Protein AF-A0A2H0L5R0-F1 (afdb_monomer)

Foldseek 3Di:
DDDDDDDPDDPDDDDPDDDDDDDDDDPVVVVVLVVQQVVVCVVVVHRDDPVVSVVVVVVVPDPPPPPPPPDDDPDQLDPDDDPVLVVVQCVVVVQFALAPPGRHGFDDKDDLPDCVPPVDSPPIHTHHPVVNVQSLCQQWPPSVDHNNPIDGHPDHDPVDPSPVVSVVVVVD

Solvent-accessible surface area (backbone atoms only — not comparable to full-atom values): 10840 Å² total; per-residue (Å²): 134,88,79,84,79,83,79,75,80,75,77,81,72,76,80,79,84,80,84,87,85,85,81,91,70,57,72,67,59,51,50,54,52,51,53,50,49,54,50,51,26,65,76,67,75,42,91,75,58,69,71,62,53,51,52,58,53,49,70,70,53,68,74,80,68,76,69,76,68,81,76,66,73,86,69,80,70,61,94,72,76,52,68,66,62,51,52,53,42,32,57,78,41,75,54,22,20,49,52,63,97,43,84,50,56,43,75,44,79,40,52,55,61,50,47,95,75,70,56,55,80,74,80,43,43,30,20,24,66,67,59,46,50,40,46,66,56,38,22,46,38,55,50,81,52,62,46,84,66,40,45,81,45,95,62,64,55,77,85,40,69,62,40,51,50,45,56,57,61,73,75,111

Radius of gyration: 28.56 Å; Cα contacts (8 Å, |Δi|>4): 147; chains: 1; bounding box: 57×76×64 Å

Sequence (172 aa):
MEQAYEFDGFPIMGCWEFETITFKVDQKTALEFRKFQQKLEKETKAKMPFGKVLQKLLEGVKPETIKPRKTKAPQKVTRYIPAETKRETVARHNGKCAFPNCNKPYQEIHHPHRFAIKKSHENIVPLCKNHHHIAHAGLVKNEEQVPALWSVKTERDWNDYKSRVDVMVKRY

pLDDT: mean 80.35, std 18.23, range [36.25, 98.12]

Structure (mmCIF, N/CA/C/O backbone):
data_AF-A0A2H0L5R0-F1
#
_entry.id   AF-A0A2H0L5R0-F1
#
loop_
_atom_site.group_PDB
_atom_site.id
_atom_site.type_symbol
_atom_site.label_atom_id
_atom_site.label_alt_id
_atom_site.label_comp_id
_atom_site.label_asym_id
_atom_site.label_entity_id
_atom_site.label_seq_id
_atom_site.pdbx_PDB_ins_code
_atom_site.Cartn_x
_atom_site.Cartn_y
_atom_site.Cartn_z
_atom_site.occupancy
_atom_site.B_iso_or_equiv
_atom_site.auth_seq_id
_atom_site.auth_comp_id
_atom_site.auth_asym_id
_atom_site.auth_atom_id
_atom_site.pdbx_PDB_model_num
ATOM 1 N N . MET A 1 1 ? 31.623 60.942 44.384 1.00 39.53 1 MET A N 1
ATOM 2 C CA . MET A 1 1 ? 31.619 59.487 44.628 1.00 39.53 1 MET A CA 1
ATOM 3 C C . MET A 1 1 ? 30.340 58.944 44.031 1.00 39.53 1 MET A C 1
ATOM 5 O O . MET A 1 1 ? 29.311 58.932 44.691 1.00 39.53 1 MET A O 1
ATOM 9 N N . GLU A 1 2 ? 30.398 58.618 42.744 1.00 39.19 2 GLU A N 1
ATOM 10 C CA . GLU A 1 2 ? 29.370 57.844 42.056 1.00 39.19 2 GLU A CA 1
ATOM 11 C C . GLU A 1 2 ? 29.484 56.400 42.545 1.00 39.19 2 GLU A C 1
ATOM 13 O O . GLU A 1 2 ? 30.556 55.803 42.460 1.00 39.19 2 GLU A O 1
ATOM 18 N N . GLN A 1 3 ? 28.410 55.854 43.108 1.00 39.28 3 GLN A N 1
ATOM 19 C CA . GLN A 1 3 ? 28.281 54.414 43.296 1.00 39.28 3 GLN A CA 1
ATOM 20 C C . GLN A 1 3 ? 27.314 53.912 42.233 1.00 39.28 3 GLN A C 1
ATOM 22 O O . GLN A 1 3 ? 26.113 54.175 42.282 1.00 39.28 3 GLN A O 1
ATOM 27 N N . ALA A 1 4 ? 27.890 53.239 41.240 1.00 36.25 4 ALA A N 1
ATOM 28 C CA . ALA A 1 4 ? 27.175 52.410 40.292 1.00 36.25 4 ALA A CA 1
ATOM 29 C C . ALA A 1 4 ? 26.512 51.258 41.057 1.00 36.25 4 ALA A C 1
ATOM 31 O O . ALA A 1 4 ? 27.188 50.544 41.798 1.00 36.25 4 ALA A O 1
ATOM 32 N N . TYR A 1 5 ? 25.200 51.091 40.892 1.00 37.78 5 TYR A N 1
ATOM 33 C CA . TYR A 1 5 ? 24.540 49.836 41.223 1.00 37.78 5 TYR A CA 1
ATOM 34 C C . TYR A 1 5 ? 24.381 49.052 39.922 1.00 37.78 5 TYR A C 1
ATOM 36 O O . TYR A 1 5 ? 23.781 49.508 38.948 1.00 37.78 5 TYR A O 1
ATOM 44 N N . GLU A 1 6 ? 25.013 47.892 39.904 1.00 36.47 6 GLU A N 1
ATOM 45 C CA . GLU A 1 6 ? 24.988 46.916 38.831 1.00 36.47 6 GLU A CA 1
ATOM 46 C C . GLU A 1 6 ? 23.674 46.139 38.984 1.00 36.47 6 GLU A C 1
ATOM 48 O O . GLU A 1 6 ? 23.460 45.444 39.976 1.00 36.47 6 GLU A O 1
ATOM 53 N N . PHE A 1 7 ? 22.716 46.365 38.079 1.00 38.69 7 PHE A N 1
ATOM 54 C CA . PHE A 1 7 ? 21.449 45.636 38.087 1.00 38.69 7 PHE A CA 1
ATOM 55 C C . PHE A 1 7 ? 21.642 44.346 37.296 1.00 38.69 7 PHE A C 1
ATOM 57 O O . PHE A 1 7 ? 21.553 44.329 36.066 1.00 38.69 7 PHE A O 1
ATOM 64 N N . ASP A 1 8 ? 21.963 43.285 38.030 1.00 40.44 8 ASP A N 1
ATOM 65 C CA . ASP A 1 8 ? 22.084 41.932 37.510 1.00 40.44 8 ASP A CA 1
ATOM 66 C C . ASP A 1 8 ? 20.829 41.522 36.734 1.00 40.44 8 ASP A C 1
ATOM 68 O O . ASP A 1 8 ? 19.684 41.729 37.151 1.00 40.44 8 ASP A O 1
ATOM 72 N N . GLY A 1 9 ? 21.082 40.950 35.558 1.00 39.59 9 GLY A N 1
ATOM 73 C CA 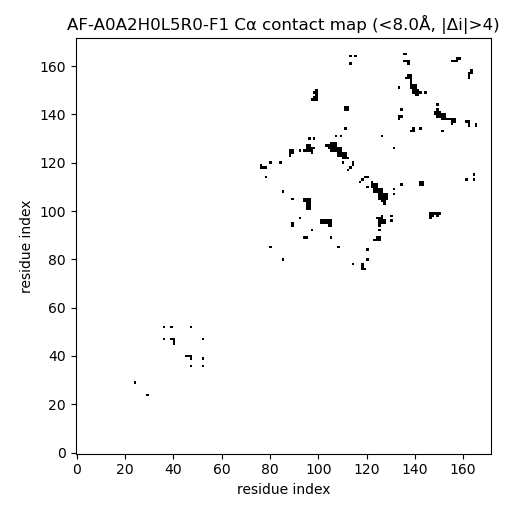. GLY A 1 9 ? 20.091 40.616 34.552 1.00 39.59 9 GLY A CA 1
ATOM 74 C C . GLY A 1 9 ? 18.950 39.760 35.090 1.00 39.59 9 GLY A C 1
ATOM 75 O O . GLY A 1 9 ? 19.118 38.592 35.439 1.00 39.59 9 GLY A O 1
ATOM 76 N N . PHE A 1 10 ? 17.748 40.332 35.054 1.00 37.34 10 PHE A N 1
ATOM 77 C CA . PHE A 1 10 ? 16.515 39.563 35.111 1.00 37.34 10 PHE A CA 1
ATOM 78 C C . PHE A 1 10 ? 16.416 38.673 33.859 1.00 37.34 10 PHE A C 1
ATOM 80 O O . PHE A 1 10 ? 16.556 39.179 32.740 1.00 37.34 10 PHE A O 1
ATOM 87 N N . PRO A 1 11 ? 16.148 37.364 34.004 1.00 37.47 11 PRO A N 1
ATOM 88 C CA . PRO A 1 11 ? 15.950 36.488 32.864 1.00 37.47 11 PRO A CA 1
ATOM 89 C C . PRO A 1 11 ? 14.693 36.940 32.118 1.00 37.47 11 PRO A C 1
ATOM 91 O O . PRO A 1 11 ? 13.609 37.032 32.694 1.00 37.47 11 PRO A O 1
ATOM 94 N N . ILE A 1 12 ? 14.865 37.232 30.830 1.00 45.94 12 ILE A N 1
ATOM 95 C CA . ILE A 1 12 ? 13.809 37.415 29.832 1.00 45.94 12 ILE A CA 1
ATOM 96 C C . ILE A 1 12 ? 12.757 36.315 30.017 1.00 45.94 12 ILE A C 1
ATOM 98 O O . ILE A 1 12 ? 12.962 35.161 29.643 1.00 45.94 12 ILE A O 1
ATOM 102 N N . MET A 1 13 ? 11.645 36.684 30.661 1.00 40.50 13 MET A N 1
ATOM 103 C CA . MET A 1 13 ? 10.467 35.841 30.801 1.00 40.50 13 MET A CA 1
ATOM 104 C C . MET A 1 13 ? 10.045 35.376 29.412 1.00 40.50 13 MET A C 1
ATOM 106 O O . MET A 1 13 ? 9.872 36.198 28.511 1.00 40.50 13 MET A O 1
ATOM 110 N N . GLY A 1 14 ? 9.901 34.057 29.268 1.00 42.25 14 GLY A N 1
ATOM 111 C CA . GLY A 1 14 ? 9.524 33.392 28.030 1.00 42.25 14 GLY A CA 1
ATOM 112 C C . GLY A 1 14 ? 8.394 34.126 27.318 1.00 42.25 14 GLY A C 1
ATOM 113 O O . GLY A 1 14 ? 7.333 34.386 27.889 1.00 42.25 14 GLY A O 1
ATOM 114 N N . CYS A 1 15 ? 8.660 34.479 26.065 1.00 40.34 15 CYS A N 1
ATOM 115 C CA . CYS A 1 15 ? 7.657 34.948 25.132 1.00 40.34 15 CYS A CA 1
ATOM 116 C C . CYS A 1 15 ? 6.591 33.848 25.043 1.00 40.34 15 CYS A C 1
ATOM 118 O O . CYS A 1 15 ? 6.886 32.738 24.604 1.00 40.34 15 CYS A O 1
ATOM 120 N N . TRP A 1 16 ? 5.383 34.108 25.540 1.00 46.12 16 TRP A N 1
ATOM 121 C CA . TRP A 1 16 ? 4.267 33.186 25.359 1.00 46.12 16 TRP A CA 1
ATOM 122 C C . TRP A 1 16 ? 3.939 33.190 23.867 1.00 46.12 16 TRP A C 1
ATOM 124 O O . TRP A 1 16 ? 3.398 34.168 23.354 1.00 46.12 16 TRP A O 1
ATOM 134 N N . GLU A 1 17 ? 4.329 32.135 23.156 1.00 53.81 17 GLU A N 1
ATOM 135 C CA . GLU A 1 17 ? 3.968 31.960 21.753 1.00 53.81 17 GLU A CA 1
ATOM 136 C C . GLU A 1 17 ? 2.454 31.735 21.679 1.00 53.81 17 GLU A C 1
ATOM 138 O O . GLU A 1 17 ? 1.928 30.689 22.061 1.00 53.81 17 GLU A O 1
ATOM 143 N N . PHE A 1 18 ? 1.727 32.765 21.250 1.00 61.34 18 PHE A N 1
ATOM 144 C CA . PHE A 1 18 ? 0.304 32.661 20.968 1.00 61.34 18 PHE A CA 1
ATOM 145 C C . PHE A 1 18 ? 0.120 32.272 19.505 1.00 61.34 18 PHE A C 1
ATOM 147 O O . PHE A 1 18 ? 0.411 33.056 18.603 1.00 61.34 18 PHE A O 1
ATOM 154 N N . GLU A 1 19 ? -0.419 31.082 19.265 1.00 64.56 19 GLU A N 1
ATOM 155 C CA . GLU A 1 19 ? -0.842 30.667 17.932 1.00 64.56 19 GLU A CA 1
ATOM 156 C C . GLU A 1 19 ? -2.304 31.059 17.690 1.00 64.56 19 GLU A C 1
ATOM 158 O O . GLU A 1 19 ? -3.189 30.817 18.516 1.00 64.56 19 GLU A O 1
ATOM 163 N N . THR A 1 20 ? -2.575 31.670 16.534 1.00 72.81 20 THR A N 1
ATOM 164 C CA . THR A 1 20 ? -3.944 31.975 16.105 1.00 72.81 20 THR A CA 1
ATOM 165 C C . THR A 1 20 ? -4.437 30.890 15.158 1.00 72.81 20 THR A C 1
ATOM 167 O O . THR A 1 20 ? -3.925 30.708 14.058 1.00 72.81 20 THR A O 1
ATOM 170 N N . ILE A 1 21 ? -5.466 30.161 15.588 1.00 74.56 21 ILE A N 1
ATOM 171 C CA . ILE A 1 21 ? -6.118 29.130 14.779 1.00 74.56 21 ILE A CA 1
ATOM 172 C C . ILE A 1 21 ? -7.458 29.689 14.304 1.00 74.56 21 ILE A C 1
ATOM 174 O O . ILE A 1 21 ? -8.310 30.057 15.113 1.00 74.56 21 ILE A O 1
ATOM 178 N N . THR A 1 22 ? -7.660 29.739 12.987 1.00 76.69 22 THR A N 1
ATOM 179 C CA . THR A 1 22 ? -8.943 30.120 12.384 1.00 76.69 22 THR A CA 1
ATOM 180 C C . THR A 1 22 ? -9.558 28.912 11.693 1.00 76.69 22 THR A C 1
ATOM 182 O O . THR A 1 22 ? -8.911 28.232 10.902 1.00 76.69 22 THR A O 1
ATOM 185 N N . PHE A 1 23 ? -10.816 28.610 12.003 1.00 81.31 23 PHE A N 1
ATOM 186 C CA . PHE A 1 23 ? -11.545 27.524 11.359 1.00 81.31 23 PHE A CA 1
ATOM 187 C C . PHE A 1 23 ? -13.006 27.911 11.161 1.00 81.31 23 PHE A C 1
ATOM 189 O O . PHE A 1 23 ? -13.601 28.633 11.962 1.00 81.31 23 PHE A O 1
ATOM 196 N N . LYS A 1 24 ? -13.575 27.449 10.047 1.00 84.75 24 LYS A N 1
ATOM 197 C CA . LYS A 1 24 ? -14.991 27.631 9.736 1.00 84.75 24 LYS A CA 1
ATOM 198 C C . LYS A 1 24 ? -15.772 26.497 10.384 1.00 84.75 24 LYS A C 1
ATOM 200 O O . LYS A 1 24 ? -15.360 25.344 10.316 1.00 84.75 24 LYS A O 1
ATOM 205 N N . VAL A 1 25 ? -16.886 26.841 11.016 1.00 84.75 25 VAL A N 1
ATOM 206 C CA . VAL A 1 25 ? -17.740 25.898 11.741 1.00 84.75 25 VAL A CA 1
ATOM 207 C C . VAL A 1 25 ? -19.145 25.986 11.174 1.00 84.75 25 VAL A C 1
ATOM 209 O O . VAL A 1 25 ? -19.650 27.088 10.953 1.00 84.75 25 VAL A O 1
ATOM 212 N N . ASP A 1 26 ? -19.781 24.835 10.969 1.00 86.56 26 ASP A N 1
ATOM 213 C CA . ASP A 1 26 ? -21.175 24.768 10.539 1.00 86.56 26 ASP A CA 1
ATOM 214 C C . ASP A 1 26 ? -22.110 25.439 11.554 1.00 86.56 26 ASP A C 1
ATOM 216 O O . ASP A 1 26 ? -21.885 25.411 12.767 1.00 86.56 26 ASP A O 1
ATOM 220 N N . GLN A 1 27 ? -23.218 26.004 11.070 1.00 85.06 27 GLN A N 1
ATOM 221 C CA . GLN A 1 27 ? -24.161 26.765 11.900 1.00 85.06 27 GLN A CA 1
ATOM 222 C C . GLN A 1 27 ? -24.713 25.950 13.083 1.00 85.06 27 GLN A C 1
ATOM 224 O O . GLN A 1 27 ? -24.894 26.485 14.179 1.00 85.06 27 GLN A O 1
ATOM 229 N N . LYS A 1 28 ? -24.944 24.646 12.880 1.00 88.56 28 LYS A N 1
ATOM 230 C CA . LYS A 1 28 ? -25.417 23.726 13.924 1.00 88.56 28 LYS A CA 1
ATOM 231 C C . LYS A 1 28 ? -24.377 23.556 15.034 1.00 88.56 28 LYS A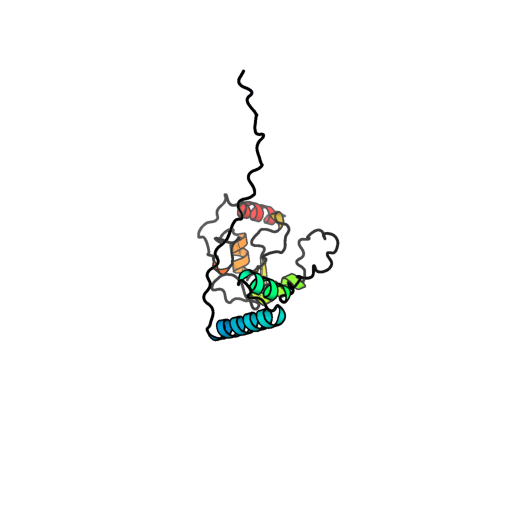 C 1
ATOM 233 O O . LYS A 1 28 ? -24.696 23.739 16.207 1.00 88.56 28 LYS A O 1
ATOM 238 N N . THR A 1 29 ? -23.131 23.293 14.658 1.00 84.44 29 THR A N 1
ATOM 239 C CA . THR A 1 29 ? -22.010 23.113 15.587 1.00 84.44 29 THR A CA 1
ATOM 240 C C . THR A 1 29 ? -21.717 24.403 16.357 1.00 84.44 29 THR A C 1
ATOM 242 O O . THR A 1 29 ? -21.510 24.373 17.569 1.00 84.44 29 THR A O 1
ATOM 245 N N . ALA A 1 30 ? -21.799 25.563 15.696 1.00 85.19 30 ALA A N 1
ATOM 246 C CA . ALA A 1 30 ? -21.659 26.863 16.352 1.00 85.19 30 ALA A CA 1
ATOM 247 C C . ALA A 1 30 ? -22.759 27.108 17.403 1.00 85.19 30 ALA A C 1
ATOM 249 O O . ALA A 1 30 ? -22.492 27.654 18.476 1.00 85.19 30 ALA A O 1
ATOM 250 N N . LEU A 1 31 ? -23.998 26.693 17.119 1.00 86.06 31 LEU A N 1
ATOM 251 C CA . LEU A 1 31 ? -25.114 26.818 18.055 1.00 86.06 31 LEU A CA 1
ATOM 252 C C . LEU A 1 31 ? -24.943 25.904 19.276 1.00 86.06 31 LEU A C 1
ATOM 254 O O . LEU A 1 31 ? -25.169 26.341 20.404 1.00 86.06 31 LEU A O 1
ATOM 258 N N . GLU A 1 32 ? -24.536 24.653 19.066 1.00 86.31 32 GLU A N 1
ATOM 259 C CA . GLU A 1 32 ? -24.257 23.703 20.149 1.00 86.31 32 GLU A CA 1
ATOM 260 C C . GLU A 1 32 ? -23.117 24.196 21.045 1.00 86.31 32 GLU A C 1
ATOM 262 O O . GLU A 1 32 ? -23.248 24.187 22.270 1.00 86.31 32 GLU A O 1
ATOM 267 N N . PHE A 1 33 ? -22.055 24.741 20.450 1.00 85.38 33 PHE A N 1
ATOM 268 C CA . PHE A 1 33 ? -20.938 25.314 21.197 1.00 85.38 33 PHE A CA 1
ATOM 269 C C . PHE A 1 33 ? -21.360 26.522 22.052 1.00 85.38 33 PHE A C 1
ATOM 271 O O . PHE A 1 33 ? -20.970 26.635 23.213 1.00 85.38 33 PHE A O 1
ATOM 278 N N . ARG A 1 34 ? -22.234 27.400 21.535 1.00 85.12 34 ARG A N 1
ATOM 279 C CA . ARG A 1 34 ? -22.799 28.518 22.318 1.00 85.12 34 ARG A CA 1
ATOM 280 C C . ARG A 1 34 ? -23.642 28.034 23.496 1.00 85.12 34 ARG A C 1
ATOM 282 O O . ARG A 1 34 ? -23.537 28.589 24.587 1.00 85.12 34 ARG A O 1
ATOM 289 N N . LYS A 1 35 ? -24.460 26.994 23.299 1.00 88.31 35 LYS A N 1
ATOM 290 C CA . LYS A 1 35 ? -25.237 26.375 24.388 1.00 88.31 35 LYS A CA 1
ATOM 291 C C . LYS A 1 35 ? -24.316 25.779 25.453 1.00 88.31 35 LYS A C 1
ATOM 293 O O . LYS A 1 35 ? -24.592 25.923 26.642 1.00 88.31 35 LYS A O 1
ATOM 298 N N . PHE A 1 36 ? -23.216 25.155 25.035 1.00 86.56 36 PHE A N 1
ATOM 299 C CA . PHE A 1 36 ? -22.200 24.619 25.937 1.00 86.56 36 PHE A CA 1
ATOM 300 C C . PHE A 1 36 ? -21.526 25.722 26.765 1.00 86.56 36 PHE A C 1
ATOM 302 O O . PHE A 1 36 ? -21.472 25.610 27.988 1.00 86.56 36 PHE A O 1
ATOM 309 N N . GLN A 1 37 ? -21.119 26.829 26.136 1.00 85.06 37 GLN A N 1
ATOM 310 C CA . GLN A 1 37 ? -20.574 27.990 26.847 1.00 85.06 37 GLN A CA 1
ATOM 311 C C . GLN A 1 37 ? -21.567 28.537 27.885 1.00 85.06 37 GLN A C 1
ATOM 313 O O . GLN A 1 37 ? -21.205 28.699 29.047 1.00 85.06 37 GLN A O 1
ATOM 318 N N . GLN A 1 38 ? -22.830 28.753 27.503 1.00 85.56 38 GLN A N 1
ATOM 319 C CA . GLN A 1 38 ? -23.860 29.253 28.425 1.00 85.56 38 GLN A CA 1
ATOM 320 C C . GLN A 1 38 ? -24.108 28.307 29.605 1.00 85.56 38 GLN A C 1
ATOM 322 O O . GLN A 1 38 ? -24.417 28.758 30.706 1.00 85.56 38 GLN A O 1
ATOM 327 N N . LYS A 1 39 ? -23.994 26.993 29.390 1.00 86.19 39 LYS A N 1
ATOM 328 C CA . LYS A 1 39 ? -24.105 26.003 30.463 1.00 86.19 39 LYS A CA 1
ATOM 329 C C . LYS A 1 39 ? -22.958 26.154 31.466 1.00 86.19 39 LYS A C 1
ATOM 331 O O . LYS A 1 39 ? -23.223 26.251 32.661 1.00 86.19 39 LYS A O 1
ATOM 336 N N . LEU A 1 40 ? -21.718 26.254 30.984 1.00 84.06 40 LEU A N 1
ATOM 337 C CA . LEU A 1 40 ? -20.549 26.448 31.846 1.00 84.06 40 LEU A CA 1
ATOM 338 C C . LEU A 1 40 ? -20.613 27.772 32.615 1.00 84.06 40 LEU A C 1
ATOM 340 O O . LEU A 1 40 ? -20.314 27.798 33.805 1.00 84.06 40 LEU A O 1
ATOM 344 N N . GLU A 1 41 ? -21.052 28.858 31.974 1.00 84.50 41 GLU A N 1
ATOM 345 C CA . GLU A 1 41 ? -21.203 30.172 32.616 1.00 84.50 41 GLU A CA 1
ATOM 346 C C . GLU A 1 41 ? -22.266 30.158 33.726 1.00 84.50 41 GLU A C 1
ATOM 348 O O . GLU A 1 41 ? -22.088 30.803 34.760 1.00 84.50 41 GLU A O 1
ATOM 353 N N . LYS A 1 42 ? -23.348 29.381 33.563 1.00 83.00 42 LYS A N 1
ATOM 354 C CA . LYS A 1 42 ? -24.356 29.175 34.618 1.00 83.00 42 LYS A CA 1
ATOM 355 C C . LYS A 1 42 ? -23.793 28.400 35.808 1.00 83.00 42 LYS A C 1
ATOM 357 O O . LYS A 1 42 ? -24.093 28.742 36.948 1.00 83.00 42 LYS A O 1
ATOM 362 N N . GLU A 1 43 ? -22.983 27.378 35.547 1.00 78.25 43 GLU A N 1
ATOM 363 C CA . GLU A 1 43 ? -22.357 26.547 36.583 1.00 78.25 43 GLU A CA 1
ATOM 364 C C . GLU A 1 43 ? -21.263 27.307 37.351 1.00 78.25 43 GLU A C 1
ATOM 366 O O . GLU A 1 43 ? -21.178 27.203 38.572 1.00 78.25 43 GLU A O 1
ATOM 371 N N . THR A 1 44 ? -20.461 28.119 36.657 1.00 74.19 44 THR A N 1
ATOM 372 C CA . THR A 1 44 ? -19.352 28.888 37.257 1.00 74.19 44 THR A CA 1
ATOM 373 C C . THR A 1 44 ? -19.734 30.301 37.703 1.00 74.19 44 THR A C 1
ATOM 375 O O . THR A 1 44 ? -18.913 30.978 38.317 1.00 74.19 44 THR A O 1
ATOM 378 N N . LYS A 1 45 ? -20.968 30.755 37.424 1.00 74.25 45 LYS A N 1
ATOM 379 C CA . LYS A 1 45 ? -21.490 32.108 37.721 1.00 74.25 45 LYS A CA 1
ATOM 380 C C . LYS A 1 45 ? -20.566 33.245 37.257 1.00 74.25 45 LYS A C 1
ATOM 382 O O . LYS A 1 45 ? -20.582 34.338 37.820 1.00 74.25 45 LYS A O 1
ATOM 387 N N . ALA A 1 46 ? -19.765 32.995 36.228 1.00 77.56 46 ALA A N 1
ATOM 388 C CA . ALA A 1 46 ? -18.805 33.936 35.675 1.00 77.56 46 ALA A CA 1
ATOM 389 C C . ALA A 1 46 ? -18.728 33.763 34.159 1.00 77.56 46 ALA A C 1
ATOM 391 O O . ALA A 1 46 ? -18.906 32.665 33.631 1.00 77.56 46 ALA A O 1
ATOM 392 N N . LYS A 1 47 ? -18.435 34.858 33.452 1.00 74.56 47 LYS A N 1
ATOM 393 C CA . LYS A 1 47 ? -18.238 34.830 32.002 1.00 74.56 47 LYS A CA 1
ATOM 394 C C . LYS A 1 47 ? -16.934 34.106 31.678 1.00 74.56 47 LYS A C 1
ATOM 396 O O . LYS A 1 47 ? -15.880 34.461 32.209 1.00 74.56 47 LYS A O 1
ATOM 401 N N . MET A 1 48 ? -16.990 33.116 30.792 1.00 73.25 48 MET A N 1
ATOM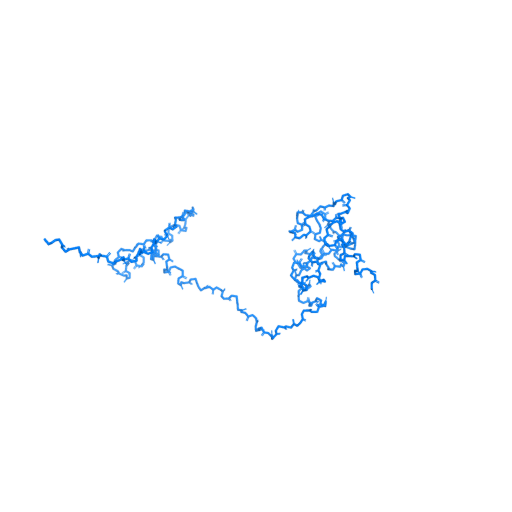 402 C CA . MET A 1 48 ? -15.830 32.287 30.474 1.00 73.25 48 MET A CA 1
ATOM 403 C C . MET A 1 48 ? -15.175 32.695 29.146 1.00 73.25 48 MET A C 1
ATOM 405 O O . MET A 1 48 ? -15.867 32.815 28.135 1.00 73.25 48 MET A O 1
ATOM 409 N N . PRO A 1 49 ? -13.840 32.890 29.101 1.00 80.69 49 PRO A N 1
ATOM 410 C CA . PRO A 1 49 ? -13.131 33.119 27.847 1.00 80.69 49 PRO A CA 1
ATOM 411 C C . PRO A 1 49 ? -13.078 31.832 27.012 1.00 80.69 49 PRO A C 1
ATOM 413 O O . PRO A 1 49 ? -12.957 30.730 27.554 1.00 80.69 49 PRO A O 1
ATOM 416 N N . PHE A 1 50 ? -13.105 31.984 25.685 1.00 77.62 50 PHE A N 1
ATOM 417 C CA . PHE A 1 50 ? -13.170 30.881 24.717 1.00 77.62 50 PHE A CA 1
ATOM 418 C C . PHE A 1 50 ? -12.112 29.790 24.956 1.00 77.62 50 PHE A C 1
ATOM 420 O O . PHE A 1 50 ? -12.435 28.606 24.926 1.00 77.62 50 PHE A O 1
ATOM 427 N N . GLY A 1 51 ? -10.873 30.176 25.285 1.00 78.44 51 GLY A N 1
ATOM 428 C CA . GLY A 1 51 ? -9.789 29.225 25.555 1.00 78.44 51 GLY A CA 1
ATOM 429 C C . GLY A 1 51 ? -10.091 28.257 26.705 1.00 78.44 51 GLY A C 1
ATOM 430 O O . GLY A 1 51 ? -9.818 27.064 26.595 1.00 78.44 51 GLY A O 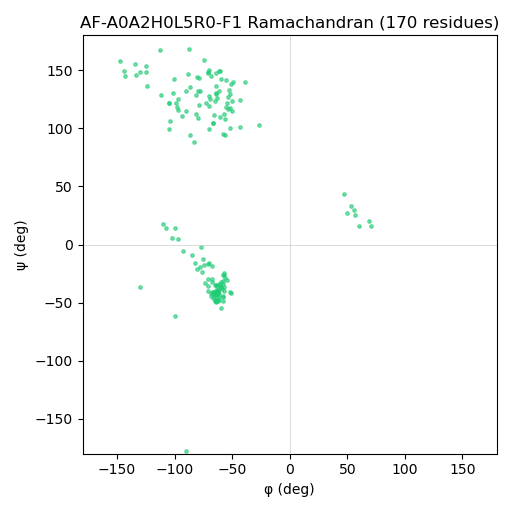1
ATOM 431 N N . LYS A 1 52 ? -10.746 28.727 27.775 1.00 80.94 52 LYS A N 1
ATOM 432 C CA . LYS A 1 52 ? -11.131 27.857 28.899 1.00 80.94 52 LYS A CA 1
ATOM 433 C C . LYS A 1 52 ? -12.306 26.939 28.550 1.00 80.94 52 LYS A C 1
ATOM 435 O O . LYS A 1 52 ? -12.360 25.809 29.025 1.00 80.94 52 LYS A O 1
ATOM 440 N N . VAL A 1 53 ? -13.233 27.408 27.709 1.00 82.94 53 VAL A N 1
ATOM 441 C CA . VAL A 1 53 ? -14.333 26.577 27.187 1.00 82.94 53 VAL A CA 1
ATOM 442 C C . VAL A 1 53 ? -13.769 25.432 26.344 1.00 82.94 53 VAL A C 1
ATOM 444 O O . VAL A 1 53 ? -14.191 24.288 26.500 1.00 82.94 53 VAL A O 1
ATOM 447 N N . LEU A 1 54 ? -12.774 25.723 25.501 1.00 83.06 54 LEU A N 1
ATOM 448 C CA . LEU A 1 54 ? -12.108 24.719 24.677 1.00 83.06 54 LEU A CA 1
ATOM 449 C C . LEU A 1 54 ? -11.337 23.700 25.527 1.00 83.06 54 LEU A C 1
ATOM 451 O O . LEU A 1 54 ? -11.443 22.504 25.279 1.00 83.06 54 LEU A O 1
ATOM 455 N N . GLN A 1 55 ? -10.636 24.146 26.573 1.00 82.38 55 GLN A N 1
ATOM 456 C CA . GLN A 1 55 ? -9.953 23.250 27.510 1.00 82.38 55 GLN A CA 1
ATOM 457 C C . GLN A 1 55 ? -10.929 22.265 28.175 1.00 82.38 55 GLN A C 1
ATOM 459 O O . GLN A 1 55 ? -10.667 21.065 28.208 1.00 82.38 55 GLN A O 1
ATOM 464 N N . LYS A 1 56 ? -12.100 22.746 28.616 1.00 83.31 56 LYS A N 1
ATOM 465 C CA . LYS A 1 56 ? -13.165 21.897 29.179 1.00 83.31 56 LYS A CA 1
ATOM 466 C C . LYS A 1 56 ? -13.755 20.915 28.171 1.00 83.31 56 LYS A C 1
ATOM 468 O O . LYS A 1 56 ? -14.114 19.803 28.546 1.00 83.31 56 LYS A O 1
ATOM 473 N N . LEU A 1 57 ? -13.852 21.307 26.902 1.00 83.56 57 LEU A N 1
ATOM 474 C CA . LEU A 1 57 ? -14.275 20.401 25.836 1.00 83.56 57 LEU A CA 1
ATOM 475 C C . LEU A 1 57 ? -13.240 19.285 25.620 1.00 83.56 57 LEU A C 1
ATOM 477 O O . LEU A 1 57 ? -13.613 18.120 25.504 1.00 83.56 57 LEU A O 1
ATOM 481 N N . LEU A 1 58 ? -11.949 19.633 25.625 1.00 80.38 58 LEU A N 1
ATOM 482 C CA . LEU A 1 58 ? -10.841 18.691 25.457 1.00 80.38 58 LEU A CA 1
ATOM 483 C C . LEU A 1 58 ? -10.698 17.720 26.640 1.00 80.38 58 LEU A C 1
ATOM 485 O O . LEU A 1 58 ? -10.366 16.564 26.413 1.00 80.38 58 LEU A O 1
ATOM 489 N N . GLU A 1 59 ? -11.024 18.126 27.874 1.00 78.19 59 GLU A N 1
ATOM 490 C CA . GLU A 1 59 ? -11.080 17.215 29.037 1.00 78.19 59 GLU A CA 1
ATOM 491 C C . GLU A 1 59 ? -12.072 16.050 28.835 1.00 78.19 59 GLU A C 1
ATOM 493 O O . GLU A 1 59 ? -11.859 14.951 29.350 1.00 78.19 59 GLU A O 1
ATOM 498 N N . GLY A 1 60 ? -13.155 16.271 28.079 1.00 66.88 60 GLY A N 1
ATOM 499 C CA . GLY A 1 60 ? -14.147 15.242 27.747 1.00 66.88 60 GLY A CA 1
ATOM 500 C C . GLY A 1 60 ? -13.726 14.323 26.597 1.00 66.88 60 GLY A C 1
ATOM 501 O O . GLY A 1 60 ? -14.218 13.196 26.488 1.00 66.88 60 GLY A O 1
ATOM 502 N N . VAL A 1 61 ? -12.789 14.773 25.761 1.00 71.81 61 VAL A N 1
ATOM 503 C CA . VAL A 1 61 ? -12.169 13.958 24.719 1.00 71.81 61 VAL A CA 1
ATOM 504 C C . VAL A 1 61 ? -11.057 13.163 25.387 1.00 71.81 61 VAL A C 1
ATOM 506 O O . VAL A 1 61 ? -9.906 13.586 25.443 1.00 71.81 61 VAL A O 1
ATOM 509 N N . LYS A 1 62 ? -11.397 11.982 25.921 1.00 60.06 62 LYS A N 1
ATOM 510 C CA . LYS A 1 62 ? -10.369 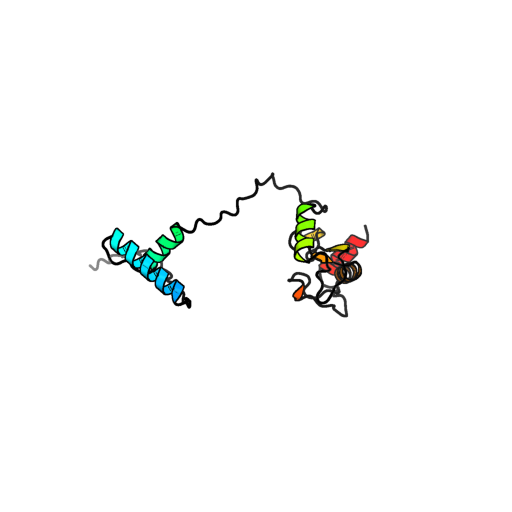10.997 26.271 1.00 60.06 62 LYS A CA 1
ATOM 511 C C . LYS A 1 62 ? -9.476 10.861 25.037 1.00 60.06 62 LYS A C 1
ATOM 513 O O . LYS A 1 62 ? -10.026 10.542 23.979 1.00 60.06 62 LYS A O 1
ATOM 518 N N . PRO A 1 63 ? -8.149 11.072 25.120 1.00 56.47 63 PRO A N 1
ATOM 519 C CA . PRO A 1 63 ? -7.303 10.578 24.057 1.00 56.47 63 PRO A CA 1
ATOM 520 C C . PRO A 1 63 ? -7.641 9.096 23.965 1.00 56.47 63 PRO A C 1
ATOM 522 O O . PRO A 1 63 ? -7.578 8.379 24.974 1.00 56.47 63 PRO A O 1
ATOM 525 N N . GLU A 1 64 ? -8.086 8.641 22.797 1.00 49.34 64 GLU A N 1
ATOM 526 C CA . GLU A 1 64 ? -8.030 7.222 22.511 1.00 49.34 64 GLU A CA 1
ATOM 527 C C . GLU A 1 64 ? -6.557 6.869 22.646 1.00 49.34 64 GLU A C 1
ATOM 529 O O . GLU A 1 64 ? -5.739 7.110 21.762 1.00 49.34 64 GLU A O 1
ATOM 534 N N . THR A 1 65 ? -6.186 6.402 23.836 1.00 50.00 65 THR A N 1
ATOM 535 C CA . THR A 1 65 ? -4.909 5.759 24.041 1.00 50.00 65 THR A CA 1
ATOM 536 C C . THR A 1 65 ? -4.916 4.637 23.025 1.00 50.00 65 THR A C 1
ATOM 538 O O . THR A 1 65 ? -5.677 3.674 23.145 1.00 50.00 65 THR A O 1
ATOM 541 N N . ILE A 1 66 ? -4.108 4.788 21.978 1.00 51.03 66 ILE A N 1
ATOM 542 C CA . ILE A 1 66 ? -3.653 3.656 21.193 1.00 51.03 66 ILE A CA 1
ATOM 543 C C . ILE A 1 66 ? -3.000 2.771 22.244 1.00 51.03 66 ILE A C 1
ATOM 545 O O . ILE A 1 66 ? -1.879 3.041 22.672 1.00 51.03 66 ILE A O 1
ATOM 549 N N . LYS A 1 67 ? -3.752 1.809 22.790 1.00 47.16 67 LYS A N 1
ATOM 550 C CA . LYS A 1 67 ? -3.242 0.928 23.833 1.00 47.16 67 LYS A CA 1
ATOM 551 C C . LYS A 1 67 ? -1.990 0.302 23.231 1.00 47.16 67 LYS A C 1
ATOM 553 O O . LYS A 1 67 ? -2.130 -0.370 22.204 1.00 47.16 67 LYS A O 1
ATOM 558 N N . PRO A 1 68 ? -0.788 0.502 23.798 1.00 45.09 68 PRO A N 1
ATOM 559 C CA . PRO A 1 68 ? 0.365 -0.225 23.316 1.00 45.09 68 PRO A CA 1
ATOM 560 C C . PRO A 1 68 ? 0.035 -1.702 23.521 1.00 45.09 68 PRO A C 1
ATOM 562 O O . PRO A 1 68 ? -0.108 -2.183 24.648 1.00 45.09 68 PRO A O 1
ATOM 565 N N . ARG A 1 69 ? -0.197 -2.413 22.413 1.00 57.28 69 ARG A N 1
ATOM 566 C CA . ARG A 1 69 ? -0.354 -3.866 22.403 1.00 57.28 69 ARG A CA 1
ATOM 567 C C . ARG A 1 69 ? 0.864 -4.397 23.144 1.00 57.28 69 ARG A C 1
ATOM 569 O O . ARG A 1 69 ? 1.964 -4.112 22.683 1.00 57.28 69 ARG A O 1
ATOM 576 N N . LYS A 1 70 ? 0.657 -5.076 24.288 1.00 48.16 70 LYS A N 1
ATOM 577 C CA . LYS A 1 70 ? 1.707 -5.617 25.177 1.00 48.16 70 LYS A CA 1
ATOM 578 C C . LYS A 1 70 ? 2.968 -5.906 24.366 1.00 48.16 70 LYS A C 1
ATOM 580 O O . LYS A 1 70 ? 2.987 -6.877 23.603 1.00 48.16 70 LYS A O 1
ATOM 585 N N . THR A 1 71 ? 3.967 -5.034 24.457 1.00 48.81 71 THR A N 1
ATOM 586 C CA . THR A 1 71 ? 5.193 -5.178 23.685 1.00 48.81 71 THR A CA 1
ATOM 587 C C . THR A 1 71 ? 5.928 -6.366 24.273 1.00 48.81 71 THR A C 1
ATOM 589 O O . THR A 1 71 ? 6.574 -6.287 25.314 1.00 48.81 71 THR A O 1
ATOM 592 N N . LYS A 1 72 ? 5.785 -7.520 23.614 1.00 53.88 72 LYS A N 1
ATOM 593 C CA . LYS A 1 72 ? 6.764 -8.598 23.738 1.00 53.88 72 LYS A CA 1
ATOM 594 C C . LYS A 1 72 ? 8.138 -7.951 23.526 1.00 53.88 72 LYS A C 1
ATOM 596 O O . LYS A 1 72 ? 8.245 -7.071 22.668 1.00 53.88 72 LYS A O 1
ATOM 601 N N . ALA A 1 73 ? 9.147 -8.356 24.306 1.00 58.53 73 ALA A N 1
ATOM 602 C CA . ALA A 1 73 ? 10.539 -7.934 24.114 1.00 58.53 73 ALA A CA 1
ATOM 603 C C . ALA A 1 73 ? 10.864 -7.864 22.611 1.00 58.53 73 ALA A C 1
ATOM 605 O O . ALA A 1 73 ? 10.359 -8.736 21.894 1.00 58.53 73 ALA A O 1
ATOM 606 N N . PRO A 1 74 ? 11.624 -6.855 22.127 1.00 54.31 74 PRO A N 1
ATOM 607 C CA . PRO A 1 74 ? 11.759 -6.560 20.703 1.00 54.31 74 PRO A CA 1
ATOM 608 C C . PRO A 1 74 ? 12.145 -7.831 19.957 1.00 54.31 74 PRO A C 1
ATOM 610 O O . PRO A 1 74 ? 13.284 -8.297 20.011 1.00 54.31 74 PRO A O 1
ATOM 613 N N . GLN A 1 75 ? 11.152 -8.454 19.323 1.00 62.88 75 GLN A N 1
ATOM 614 C CA . GLN A 1 75 ? 11.368 -9.708 18.634 1.00 62.88 75 GLN A CA 1
ATOM 615 C C . GLN A 1 75 ? 12.234 -9.370 17.432 1.00 62.88 75 GLN A C 1
ATOM 617 O O . GLN A 1 75 ? 11.895 -8.475 16.656 1.00 62.88 75 GLN A O 1
ATOM 622 N N . LYS A 1 76 ? 13.373 -10.054 17.300 1.00 74.81 76 LYS A N 1
ATOM 623 C CA . LYS A 1 76 ? 14.261 -9.903 16.148 1.00 74.81 76 LYS A CA 1
ATOM 624 C C . LYS A 1 76 ? 13.417 -10.034 14.881 1.00 74.81 76 LYS A C 1
ATOM 626 O O . LYS A 1 76 ? 12.841 -11.094 14.640 1.00 74.81 76 LYS A O 1
ATOM 631 N N . VAL A 1 77 ? 13.320 -8.959 14.098 1.00 82.62 77 VAL A N 1
ATOM 632 C CA . VAL A 1 77 ? 12.506 -8.963 12.880 1.00 82.62 77 VAL A CA 1
ATOM 633 C C . VAL A 1 77 ? 13.135 -9.952 11.904 1.00 82.62 77 VAL A C 1
ATOM 635 O O . VAL A 1 77 ? 14.261 -9.769 11.435 1.00 82.62 77 VAL A O 1
ATOM 638 N N . THR A 1 78 ? 12.429 -11.052 11.658 1.00 89.50 78 THR A N 1
ATOM 639 C CA . THR A 1 78 ? 12.839 -12.069 10.688 1.00 89.50 78 THR A CA 1
ATOM 640 C C . THR A 1 78 ? 12.318 -11.701 9.302 1.00 89.50 78 THR A C 1
ATOM 642 O O . THR A 1 78 ? 11.492 -10.807 9.159 1.00 89.50 78 THR A O 1
ATOM 645 N N . ARG A 1 79 ? 12.790 -12.389 8.257 1.00 87.44 79 ARG A N 1
ATOM 646 C CA . ARG A 1 79 ? 12.271 -12.191 6.893 1.00 87.44 79 ARG A CA 1
ATOM 647 C C . ARG A 1 79 ? 10.820 -12.677 6.743 1.00 87.44 79 ARG A C 1
ATOM 649 O O . ARG A 1 79 ? 10.147 -12.302 5.785 1.00 87.44 79 ARG A O 1
ATOM 656 N N . TYR A 1 80 ? 10.354 -13.527 7.658 1.00 92.00 80 TYR A N 1
ATOM 657 C CA . TYR A 1 80 ? 9.002 -14.063 7.642 1.00 92.00 80 TYR A CA 1
ATOM 658 C C . TYR A 1 80 ? 7.984 -12.975 7.991 1.00 92.00 80 TYR A C 1
ATOM 660 O O . TYR A 1 80 ? 7.986 -12.447 9.101 1.00 92.00 80 TYR A O 1
ATOM 668 N N . ILE A 1 81 ? 7.078 -12.700 7.051 1.00 92.19 81 ILE A N 1
ATOM 669 C CA . ILE A 1 81 ? 6.002 -11.725 7.231 1.00 92.19 81 ILE A CA 1
ATOM 670 C C . ILE A 1 81 ? 4.885 -12.368 8.065 1.00 92.19 81 ILE A C 1
ATOM 672 O O . ILE A 1 81 ? 4.292 -13.354 7.612 1.00 92.19 81 ILE A O 1
ATOM 676 N N . PRO A 1 82 ? 4.540 -11.814 9.243 1.00 93.69 82 PRO A N 1
ATOM 677 C CA . PRO A 1 82 ? 3.439 -12.317 10.051 1.00 93.69 82 PRO A CA 1
ATOM 678 C C . PRO A 1 82 ? 2.123 -12.370 9.268 1.00 93.69 82 PRO A C 1
ATOM 680 O O . PRO A 1 82 ? 1.799 -11.470 8.488 1.00 93.69 82 PRO A O 1
ATOM 683 N N . ALA A 1 83 ? 1.329 -13.416 9.510 1.00 94.12 83 ALA A N 1
ATOM 684 C CA . ALA A 1 83 ? 0.074 -13.639 8.793 1.00 94.12 83 ALA A CA 1
ATOM 685 C C . ALA A 1 83 ? -0.922 -12.479 8.963 1.00 94.12 83 ALA A C 1
ATOM 687 O O . ALA A 1 83 ? -1.614 -12.129 8.011 1.00 94.12 83 ALA A O 1
ATOM 688 N N . GLU A 1 84 ? -0.963 -11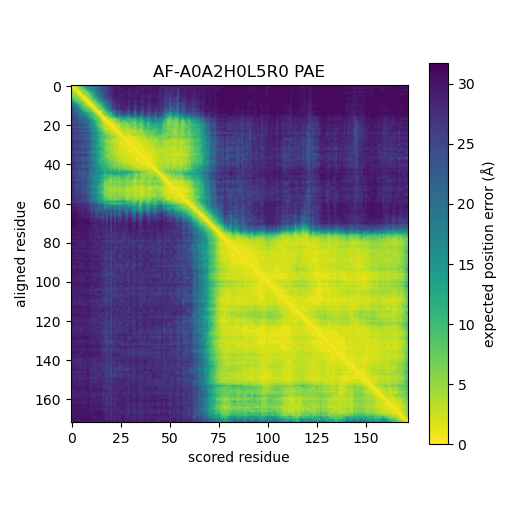.868 10.150 1.00 93.88 84 GLU A N 1
ATOM 689 C CA . GLU A 1 84 ? -1.786 -10.691 10.453 1.00 93.88 84 GLU A CA 1
ATOM 690 C C . GLU A 1 84 ? -1.410 -9.509 9.541 1.00 93.88 84 GLU A C 1
ATOM 692 O O . GLU A 1 84 ? -2.246 -9.039 8.772 1.00 93.88 84 GLU A O 1
ATOM 697 N N . THR A 1 85 ? -0.127 -9.132 9.510 1.00 93.81 85 THR A N 1
ATOM 698 C CA . THR A 1 85 ? 0.402 -8.045 8.665 1.00 93.81 85 THR A CA 1
ATOM 699 C C . THR A 1 85 ? 0.186 -8.310 7.174 1.00 93.81 85 THR A C 1
ATOM 701 O O . THR A 1 85 ? -0.130 -7.394 6.409 1.00 93.81 85 THR A O 1
ATOM 704 N N . LYS A 1 86 ? 0.321 -9.571 6.741 1.00 95.12 86 LYS A N 1
ATOM 705 C CA . LYS A 1 86 ? 0.035 -9.973 5.359 1.00 95.12 86 LYS A CA 1
ATOM 706 C C . LYS A 1 86 ? -1.446 -9.782 5.025 1.00 95.12 86 LYS A C 1
ATOM 708 O O . LYS A 1 86 ? -1.753 -9.186 3.997 1.00 95.12 86 LYS A O 1
ATOM 713 N N . ARG A 1 87 ? -2.358 -10.266 5.877 1.00 95.88 87 ARG A N 1
ATOM 714 C CA . ARG A 1 87 ? -3.813 -10.150 5.668 1.00 95.88 87 ARG A CA 1
ATOM 715 C C . ARG A 1 87 ? -4.260 -8.695 5.625 1.00 95.88 87 ARG A C 1
ATOM 717 O O . ARG A 1 87 ? -4.987 -8.327 4.712 1.00 95.88 87 ARG A O 1
ATOM 724 N N . GLU A 1 88 ? -3.784 -7.873 6.554 1.00 95.44 88 GLU A N 1
ATOM 725 C CA . GLU A 1 88 ? -4.104 -6.444 6.605 1.00 95.44 88 GLU A CA 1
ATOM 726 C C . GLU A 1 88 ? -3.636 -5.716 5.339 1.00 95.44 8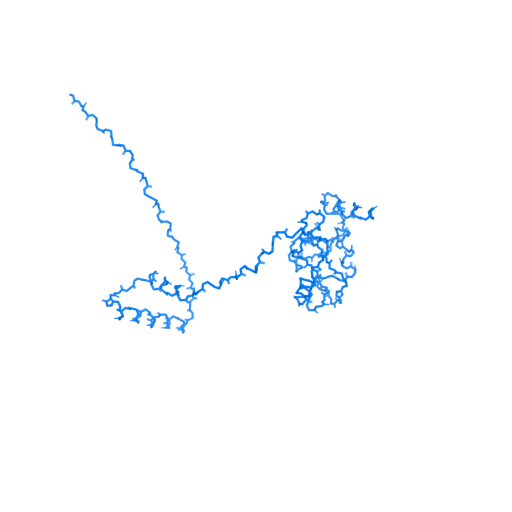8 GLU A C 1
ATOM 728 O O . GLU A 1 88 ? -4.398 -4.997 4.697 1.00 95.44 88 GLU A O 1
ATOM 733 N N . THR A 1 89 ? -2.389 -5.951 4.929 1.00 95.12 89 THR A N 1
ATOM 734 C CA . THR A 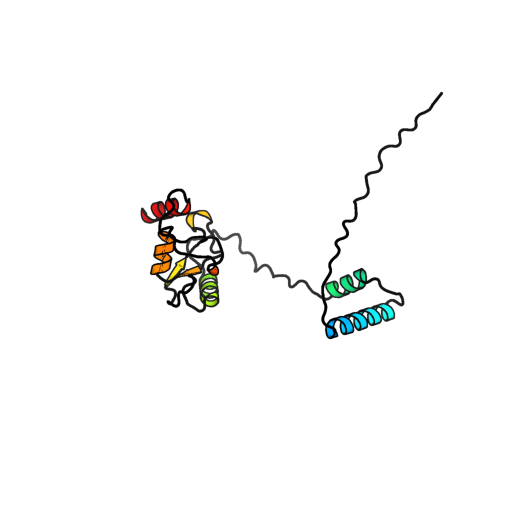1 89 ? -1.827 -5.392 3.694 1.00 95.12 89 THR A CA 1
ATOM 735 C C . THR A 1 89 ? -2.632 -5.793 2.462 1.00 95.12 89 THR A C 1
ATOM 737 O O . THR A 1 89 ? -2.944 -4.952 1.627 1.00 95.12 89 THR A O 1
ATOM 740 N N . VAL A 1 90 ? -3.013 -7.063 2.352 1.00 96.31 90 VAL A N 1
ATOM 741 C CA . VAL A 1 90 ? -3.820 -7.560 1.232 1.00 96.31 90 VAL A CA 1
ATOM 742 C C . VAL A 1 90 ? -5.228 -6.957 1.240 1.00 96.31 90 VAL A C 1
ATOM 744 O O . VAL A 1 90 ? -5.732 -6.575 0.182 1.00 96.31 90 VAL A O 1
ATOM 747 N N . ALA A 1 91 ? -5.851 -6.836 2.415 1.00 96.25 91 ALA A N 1
ATOM 748 C CA . ALA A 1 91 ? -7.186 -6.268 2.572 1.00 96.25 91 ALA A CA 1
ATOM 749 C C . ALA A 1 91 ? -7.237 -4.793 2.142 1.00 96.25 91 ALA A C 1
ATOM 751 O O . ALA A 1 91 ? -8.154 -4.410 1.419 1.00 96.25 91 ALA A O 1
ATOM 752 N N . ARG A 1 92 ? -6.211 -3.999 2.488 1.00 94.12 92 ARG A N 1
ATOM 753 C CA . ARG A 1 92 ? -6.081 -2.585 2.076 1.00 94.12 92 ARG A CA 1
ATOM 754 C C . ARG A 1 92 ? -6.070 -2.380 0.558 1.00 94.12 92 ARG A C 1
ATOM 756 O O . ARG A 1 92 ? -6.452 -1.314 0.092 1.00 94.12 92 ARG A O 1
ATOM 763 N N . HIS A 1 93 ? -5.652 -3.389 -0.204 1.00 94.81 93 HIS A N 1
ATOM 764 C CA . HIS A 1 93 ? -5.611 -3.363 -1.669 1.00 94.81 93 HIS A CA 1
ATOM 765 C C . HIS A 1 93 ? -6.655 -4.290 -2.311 1.00 94.81 93 HIS A C 1
ATOM 767 O O . HIS A 1 93 ? -6.519 -4.659 -3.478 1.00 94.81 93 HIS A O 1
ATOM 773 N N . ASN A 1 94 ? -7.677 -4.715 -1.560 1.00 95.81 94 ASN A N 1
ATOM 774 C CA . ASN A 1 94 ? -8.763 -5.577 -2.041 1.00 95.81 94 ASN A CA 1
ATOM 775 C C . ASN A 1 94 ? -8.279 -6.870 -2.729 1.00 95.81 94 ASN A C 1
ATOM 777 O O . ASN A 1 94 ? -8.896 -7.333 -3.688 1.00 95.81 94 ASN A O 1
ATOM 781 N N . GLY A 1 95 ? -7.154 -7.445 -2.290 1.00 95.56 95 GLY A N 1
ATOM 782 C CA . GLY A 1 95 ? -6.599 -8.645 -2.926 1.00 95.56 95 GLY A CA 1
ATOM 783 C C . GLY A 1 95 ? -5.993 -8.417 -4.317 1.00 95.56 95 GLY A C 1
ATOM 784 O O . GLY A 1 95 ? -5.767 -9.378 -5.056 1.00 95.56 95 GLY A O 1
ATOM 785 N N . LYS A 1 96 ? -5.712 -7.170 -4.694 1.00 97.56 96 LYS A N 1
ATOM 786 C CA . LYS A 1 96 ? -5.159 -6.811 -6.002 1.00 97.56 96 LYS A CA 1
ATOM 787 C C . LYS A 1 96 ? -3.737 -6.282 -5.891 1.00 97.56 96 LYS A C 1
ATOM 789 O O . LYS A 1 96 ? -3.229 -5.986 -4.811 1.00 97.56 96 LYS A O 1
ATOM 794 N N . CYS A 1 97 ? -3.086 -6.193 -7.043 1.00 97.94 97 CYS A N 1
ATOM 795 C CA . CYS A 1 97 ? -1.807 -5.522 -7.184 1.00 97.94 97 CYS A CA 1
ATOM 796 C C . CYS A 1 97 ? -1.938 -4.035 -6.819 1.00 97.94 97 CYS A C 1
ATOM 798 O O . CYS A 1 97 ? -2.814 -3.345 -7.327 1.00 97.94 97 CYS A O 1
ATOM 800 N N . ALA A 1 98 ? -1.027 -3.538 -5.985 1.00 97.50 98 ALA A N 1
ATOM 801 C CA . ALA A 1 98 ? -0.980 -2.138 -5.577 1.00 97.50 98 ALA A CA 1
ATOM 802 C C . ALA A 1 98 ? -0.434 -1.187 -6.655 1.00 97.50 98 ALA A C 1
ATOM 804 O O . ALA A 1 98 ? -0.534 0.027 -6.495 1.00 97.50 98 ALA A O 1
ATOM 805 N N . PHE A 1 99 ? 0.170 -1.713 -7.726 1.00 97.38 99 PHE A N 1
ATOM 806 C CA . PHE A 1 99 ? 0.725 -0.885 -8.793 1.00 97.38 99 PHE A CA 1
ATOM 807 C C . PHE A 1 99 ? -0.397 -0.099 -9.499 1.00 97.38 99 PHE A C 1
ATOM 809 O O . PHE A 1 99 ? -1.435 -0.700 -9.804 1.00 97.38 99 PHE A O 1
ATOM 816 N N . PRO A 1 100 ? -0.211 1.202 -9.795 1.00 96.06 100 PRO A N 1
ATOM 817 C CA . PRO A 1 100 ? -1.232 2.027 -10.433 1.00 96.06 100 PRO A CA 1
ATOM 818 C C . PRO A 1 100 ? -1.801 1.399 -11.696 1.00 96.06 100 PRO A C 1
ATOM 820 O O . PRO A 1 100 ? -1.072 0.841 -12.516 1.00 96.06 100 PRO A O 1
ATOM 823 N N . ASN A 1 101 ? -3.118 1.506 -11.855 1.00 94.19 101 ASN A N 1
ATOM 824 C CA . ASN A 1 101 ? -3.849 1.000 -13.017 1.00 94.19 101 ASN A CA 1
ATOM 825 C C . ASN A 1 101 ? -3.718 -0.523 -13.242 1.00 94.19 101 ASN A C 1
ATOM 827 O O . ASN A 1 101 ? -4.063 -1.025 -14.312 1.00 94.19 101 ASN A O 1
ATOM 831 N N . CYS A 1 102 ? -3.258 -1.291 -12.245 1.00 96.25 102 CYS A N 1
ATOM 832 C CA . CYS A 1 102 ? -3.211 -2.746 -12.318 1.00 96.25 102 CYS A CA 1
ATOM 833 C C . CYS A 1 102 ? -4.406 -3.386 -11.607 1.00 96.25 102 CYS A C 1
ATOM 835 O O . CYS A 1 102 ? -4.577 -3.253 -10.402 1.00 96.25 102 CYS A O 1
ATOM 837 N N . ASN A 1 103 ? -5.183 -4.182 -12.343 1.00 95.75 103 ASN A N 1
ATOM 838 C CA . ASN A 1 103 ? -6.326 -4.919 -11.791 1.00 95.75 103 ASN A CA 1
ATOM 839 C C . ASN A 1 103 ? -6.046 -6.410 -11.541 1.00 95.75 103 ASN A C 1
ATOM 841 O O . ASN A 1 103 ? -6.957 -7.160 -11.193 1.00 95.75 103 ASN A O 1
ATOM 845 N N . LYS A 1 104 ? -4.800 -6.861 -11.731 1.00 97.19 104 LYS A N 1
ATOM 846 C CA . LYS A 1 104 ? -4.421 -8.270 -11.552 1.00 97.19 104 LYS A CA 1
ATOM 847 C C . LYS A 1 104 ? -4.435 -8.657 -10.064 1.00 97.19 104 LYS A C 1
ATOM 849 O O . LYS A 1 104 ? -4.101 -7.813 -9.226 1.00 97.19 104 LYS A O 1
ATOM 854 N N . PRO A 1 105 ? -4.758 -9.919 -9.727 1.00 97.69 105 PRO A N 1
ATOM 855 C CA . PRO A 1 105 ? -4.656 -10.405 -8.354 1.00 97.69 105 PRO A CA 1
ATOM 856 C C . PRO A 1 105 ? -3.209 -10.326 -7.860 1.00 97.69 105 PRO A C 1
ATOM 858 O O . PRO A 1 105 ? -2.261 -10.456 -8.646 1.00 97.69 105 PRO A O 1
ATOM 861 N N . TYR A 1 106 ? -3.034 -10.111 -6.556 1.00 97.25 106 TYR A N 1
ATOM 862 C CA . TYR A 1 106 ? -1.700 -10.173 -5.966 1.00 97.25 106 TYR A CA 1
ATOM 863 C C . TYR A 1 106 ? -1.178 -11.612 -5.943 1.00 97.25 106 TYR A C 1
ATOM 865 O O . TYR A 1 106 ? -1.939 -12.571 -5.835 1.00 97.25 106 TYR A O 1
ATOM 873 N N . GLN A 1 107 ? 0.138 -11.749 -6.029 1.00 97.31 107 GLN A N 1
ATOM 874 C CA . GLN A 1 107 ? 0.832 -13.035 -5.957 1.00 97.31 107 GLN A CA 1
ATOM 875 C C . GLN A 1 107 ? 1.972 -12.973 -4.942 1.00 97.31 107 GLN A C 1
ATOM 877 O O . GLN A 1 107 ? 2.183 -13.921 -4.190 1.00 97.31 107 GLN A O 1
ATOM 882 N N . GLU A 1 108 ? 2.658 -11.832 -4.858 1.00 96.31 108 GLU A N 1
ATOM 883 C CA . GLU A 1 108 ? 3.857 -11.661 -4.043 1.00 96.31 108 GLU A CA 1
ATOM 884 C C . GLU A 1 108 ? 3.732 -10.405 -3.177 1.00 96.31 108 GLU A C 1
ATOM 886 O O . GLU A 1 108 ? 3.057 -9.439 -3.537 1.00 96.31 108 GLU A O 1
ATOM 891 N N . ILE A 1 109 ? 4.346 -10.439 -1.994 1.00 96.50 109 ILE A N 1
ATOM 892 C CA . ILE A 1 109 ? 4.431 -9.272 -1.119 1.00 96.50 109 ILE A CA 1
ATOM 893 C C . ILE A 1 109 ? 5.775 -8.610 -1.357 1.00 96.50 109 ILE A C 1
ATOM 895 O O . ILE A 1 109 ? 6.818 -9.243 -1.220 1.00 96.50 109 ILE A O 1
ATOM 899 N N . HIS A 1 110 ? 5.715 -7.329 -1.675 1.00 95.44 110 HIS A N 1
ATOM 900 C CA . HIS A 1 110 ? 6.857 -6.504 -1.992 1.00 95.44 110 HIS A CA 1
ATOM 901 C C . HIS A 1 110 ? 7.262 -5.634 -0.807 1.00 95.44 110 HIS A C 1
ATOM 903 O O . HIS A 1 110 ? 6.400 -5.085 -0.116 1.00 95.44 110 HIS A O 1
ATOM 909 N N . HIS A 1 111 ? 8.568 -5.446 -0.625 1.00 95.06 111 HIS A N 1
ATOM 910 C CA . HIS A 1 111 ? 9.140 -4.466 0.301 1.00 95.06 111 HIS A CA 1
ATOM 911 C C . HIS A 1 111 ? 9.689 -3.276 -0.506 1.00 95.06 111 HIS A C 1
ATOM 913 O O . HIS A 1 111 ? 10.818 -3.359 -1.011 1.00 95.06 111 HIS A O 1
ATOM 919 N N . PRO A 1 112 ? 8.948 -2.152 -0.610 1.00 93.50 112 PRO A N 1
ATOM 920 C CA . PRO A 1 112 ? 9.415 -0.984 -1.360 1.00 93.50 112 PRO A CA 1
ATOM 921 C C . PRO A 1 112 ? 10.719 -0.414 -0.791 1.00 93.50 112 PRO A C 1
ATOM 923 O O . PRO A 1 112 ? 11.614 -0.013 -1.533 1.00 93.50 112 PRO A O 1
ATOM 926 N N . HIS A 1 113 ? 10.863 -0.480 0.535 1.00 91.06 113 HIS A N 1
ATOM 927 C CA . HIS A 1 113 ? 12.145 -0.371 1.224 1.00 91.06 113 HIS A CA 1
ATOM 928 C C . HIS A 1 113 ? 12.699 -1.776 1.438 1.00 91.06 113 HIS A C 1
ATOM 930 O O . HIS A 1 113 ? 12.144 -2.539 2.229 1.00 91.06 113 HIS A O 1
ATOM 936 N N . ARG A 1 114 ? 13.780 -2.135 0.735 1.00 89.56 114 ARG A N 1
ATOM 937 C CA . ARG A 1 114 ? 14.316 -3.505 0.739 1.00 89.56 114 ARG A CA 1
ATOM 938 C C . ARG A 1 114 ? 14.543 -4.011 2.165 1.00 89.56 114 ARG A C 1
ATOM 940 O O . ARG A 1 114 ? 15.226 -3.370 2.967 1.00 89.56 114 ARG A O 1
ATOM 947 N N . PHE A 1 115 ? 14.029 -5.209 2.457 1.00 91.06 115 PHE A N 1
ATOM 948 C CA . PHE A 1 115 ? 14.139 -5.817 3.787 1.00 91.06 115 PHE A CA 1
ATOM 949 C C . PHE A 1 115 ? 15.596 -5.982 4.244 1.00 91.06 115 PHE A C 1
ATOM 951 O O . PHE A 1 115 ? 15.888 -5.810 5.422 1.00 91.06 115 PHE A O 1
ATOM 958 N N . ALA A 1 116 ? 16.517 -6.261 3.314 1.00 87.00 116 ALA A N 1
ATOM 959 C CA . ALA A 1 116 ? 17.944 -6.400 3.611 1.00 87.00 116 ALA A CA 1
ATOM 960 C C . ALA A 1 116 ? 18.550 -5.151 4.285 1.00 87.00 116 ALA A C 1
ATOM 962 O O . ALA A 1 116 ? 19.514 -5.280 5.034 1.00 87.00 116 ALA A O 1
ATOM 963 N N . ILE A 1 117 ? 17.958 -3.973 4.054 1.00 86.75 117 ILE A N 1
ATOM 964 C CA . ILE A 1 117 ? 18.417 -2.692 4.597 1.00 86.75 117 ILE A CA 1
ATOM 965 C C . ILE A 1 117 ? 17.583 -2.305 5.816 1.00 86.75 117 ILE A C 1
ATOM 967 O O . ILE A 1 117 ? 18.115 -2.221 6.919 1.00 86.75 117 ILE A O 1
ATOM 971 N N . LYS A 1 118 ? 16.267 -2.110 5.640 1.00 87.81 118 LYS A N 1
ATOM 972 C CA . LYS A 1 118 ? 15.404 -1.573 6.708 1.00 87.81 118 LYS A CA 1
ATOM 973 C C . LYS A 1 118 ? 15.069 -2.612 7.786 1.00 87.81 118 LYS A C 1
ATOM 975 O O . LYS A 1 118 ? 14.718 -2.236 8.897 1.00 87.81 118 LYS A O 1
ATOM 980 N N . LYS A 1 119 ? 15.136 -3.913 7.465 1.00 89.94 119 LYS A N 1
ATOM 981 C CA . LYS A 1 119 ? 14.725 -5.030 8.343 1.00 89.94 119 LYS A CA 1
ATOM 982 C C . LYS A 1 119 ? 13.356 -4.795 8.999 1.00 89.94 119 LYS A C 1
ATOM 984 O O . LYS A 1 119 ? 13.173 -5.036 10.186 1.00 89.94 119 LYS A O 1
ATOM 989 N N . SER A 1 120 ? 12.396 -4.305 8.214 1.00 90.06 120 SER A N 1
ATOM 990 C CA . SER A 1 120 ? 11.045 -3.958 8.666 1.00 90.06 120 SER A CA 1
ATOM 991 C C . SER A 1 120 ? 9.987 -4.500 7.701 1.00 90.06 120 SER A C 1
ATOM 993 O O . SER A 1 120 ? 10.258 -4.751 6.524 1.00 90.06 120 SER A O 1
ATOM 995 N N . HIS A 1 121 ? 8.777 -4.713 8.214 1.00 92.12 121 HIS A N 1
ATOM 996 C CA . HIS A 1 121 ? 7.586 -5.080 7.439 1.00 92.12 121 HIS A CA 1
ATOM 997 C C . HIS A 1 121 ? 6.581 -3.930 7.333 1.00 92.12 121 HIS A C 1
ATOM 999 O O . HIS A 1 121 ? 5.438 -4.132 6.936 1.00 92.12 121 HIS A O 1
ATOM 1005 N N . GLU A 1 122 ? 7.005 -2.718 7.669 1.00 89.38 122 GLU A N 1
ATOM 1006 C CA . GLU A 1 122 ? 6.234 -1.511 7.404 1.00 89.38 122 GLU A CA 1
ATOM 1007 C C . GLU A 1 122 ? 6.167 -1.230 5.904 1.00 89.38 122 GLU A C 1
ATOM 1009 O O . GLU A 1 122 ? 7.138 -1.442 5.174 1.00 89.38 122 GLU A O 1
ATOM 1014 N N . ASN A 1 123 ? 5.031 -0.691 5.460 1.00 90.81 123 ASN A N 1
ATOM 1015 C CA . ASN A 1 123 ? 4.813 -0.246 4.082 1.00 90.81 123 ASN A CA 1
ATOM 1016 C C . ASN A 1 123 ? 5.047 -1.336 3.025 1.00 90.81 123 ASN A C 1
ATOM 1018 O O . ASN A 1 123 ? 5.342 -1.025 1.874 1.00 90.81 123 ASN A O 1
ATOM 1022 N N . ILE A 1 124 ? 4.909 -2.613 3.394 1.00 95.25 124 ILE A N 1
ATOM 1023 C CA . ILE A 1 124 ? 4.838 -3.697 2.415 1.00 95.25 124 ILE A CA 1
ATOM 1024 C C . ILE A 1 124 ? 3.587 -3.544 1.557 1.00 95.25 124 ILE A C 1
ATOM 1026 O O . ILE A 1 124 ? 2.548 -3.079 2.038 1.00 95.25 124 ILE A O 1
ATOM 1030 N N . VAL A 1 125 ? 3.679 -3.957 0.296 1.00 96.75 125 VAL A N 1
ATOM 1031 C CA . VAL A 1 125 ? 2.556 -3.871 -0.641 1.00 96.75 125 VAL A CA 1
ATOM 1032 C C . VAL A 1 125 ? 2.371 -5.177 -1.410 1.00 96.75 125 VAL A C 1
ATOM 1034 O O . VAL A 1 125 ? 3.348 -5.859 -1.717 1.00 96.75 125 VAL A O 1
ATOM 1037 N N . PRO A 1 126 ? 1.132 -5.557 -1.740 1.00 97.69 126 PRO A N 1
ATOM 1038 C CA . PRO A 1 126 ? 0.865 -6.736 -2.546 1.00 97.69 126 PRO A CA 1
ATOM 1039 C C . PRO A 1 126 ? 1.042 -6.411 -4.037 1.00 97.69 126 PRO A C 1
ATOM 1041 O O . PRO A 1 126 ? 0.456 -5.457 -4.546 1.00 97.69 126 PRO A O 1
ATOM 1044 N N . LEU A 1 127 ? 1.825 -7.205 -4.768 1.00 98.12 127 LEU A N 1
ATOM 1045 C CA . LEU A 1 127 ? 2.041 -7.055 -6.211 1.00 98.12 127 LEU A CA 1
ATOM 1046 C C . LEU A 1 127 ? 1.719 -8.350 -6.963 1.00 98.12 127 LEU A C 1
ATOM 1048 O O . LEU A 1 127 ? 1.793 -9.454 -6.421 1.00 98.12 127 LEU A O 1
ATOM 1052 N N . CYS A 1 128 ? 1.353 -8.223 -8.239 1.00 98.12 128 CYS A N 1
ATOM 1053 C CA . CYS A 1 128 ? 1.381 -9.360 -9.158 1.00 98.12 128 CYS A CA 1
ATOM 1054 C C . CYS A 1 128 ? 2.837 -9.677 -9.538 1.00 98.12 128 CYS A C 1
ATOM 1056 O O . CYS A 1 128 ? 3.695 -8.794 -9.465 1.00 98.12 128 CYS A O 1
ATOM 1058 N N . LYS A 1 129 ? 3.113 -10.900 -10.003 1.00 97.00 129 LYS A N 1
ATOM 1059 C CA . LYS A 1 129 ? 4.472 -11.342 -10.362 1.00 97.00 129 LYS A CA 1
ATOM 1060 C C . LYS A 1 129 ? 5.186 -10.386 -11.321 1.00 97.00 129 LYS A C 1
ATOM 1062 O O . LYS A 1 129 ? 6.350 -10.062 -11.121 1.00 97.00 129 LYS A O 1
ATOM 1067 N N . ASN A 1 130 ? 4.477 -9.854 -12.319 1.00 96.50 130 ASN A N 1
ATOM 1068 C CA . ASN A 1 130 ? 5.072 -8.927 -13.287 1.00 96.50 130 ASN A CA 1
ATOM 1069 C C . ASN A 1 130 ? 5.532 -7.621 -12.626 1.00 96.50 130 ASN A C 1
ATOM 1071 O O . ASN A 1 130 ? 6.672 -7.213 -12.819 1.00 96.50 130 ASN A O 1
ATOM 1075 N N . HIS A 1 131 ? 4.677 -6.974 -11.828 1.00 97.62 131 HIS A N 1
ATOM 1076 C CA . HIS A 1 131 ? 5.056 -5.724 -11.163 1.00 97.62 131 HIS A CA 1
ATOM 1077 C C . HIS A 1 131 ? 6.081 -5.944 -10.052 1.00 97.62 131 HIS A C 1
ATOM 1079 O O . HIS A 1 131 ? 6.925 -5.081 -9.838 1.00 97.62 131 HIS A O 1
ATOM 1085 N N . HIS A 1 132 ? 6.066 -7.106 -9.398 1.00 96.56 132 HIS A N 1
ATOM 1086 C CA . HIS A 1 132 ? 7.112 -7.478 -8.453 1.00 96.56 132 HIS A CA 1
ATOM 1087 C C . HIS A 1 132 ? 8.475 -7.635 -9.149 1.00 96.56 132 HIS A C 1
ATOM 1089 O O . HIS A 1 132 ? 9.478 -7.087 -8.692 1.00 96.56 132 HIS A O 1
ATOM 1095 N N . HIS A 1 133 ? 8.511 -8.279 -10.320 1.00 94.44 133 HIS A N 1
ATOM 1096 C CA . HIS A 1 133 ? 9.722 -8.371 -11.137 1.00 94.44 133 HIS A CA 1
ATOM 1097 C C . HIS A 1 133 ? 10.208 -6.998 -11.625 1.00 94.44 133 HIS A C 1
ATOM 1099 O O . HIS A 1 133 ? 11.406 -6.736 -11.566 1.00 94.44 133 HIS A O 1
ATOM 1105 N N . ILE A 1 134 ? 9.305 -6.118 -12.076 1.00 94.62 134 ILE A N 1
ATOM 1106 C CA . ILE A 1 134 ? 9.640 -4.745 -12.505 1.00 94.62 134 ILE A CA 1
ATOM 1107 C C . ILE A 1 134 ? 10.227 -3.940 -11.333 1.00 94.62 134 ILE A C 1
ATOM 1109 O O . ILE A 1 134 ? 11.221 -3.233 -11.504 1.00 94.62 134 ILE A O 1
ATOM 1113 N N . ALA A 1 135 ? 9.670 -4.089 -10.128 1.00 94.56 135 ALA A N 1
ATOM 1114 C CA . ALA A 1 135 ? 10.187 -3.444 -8.924 1.00 94.56 135 ALA A CA 1
ATOM 1115 C C . ALA A 1 135 ? 11.609 -3.914 -8.579 1.00 94.56 135 ALA A C 1
ATOM 1117 O O . ALA A 1 135 ? 12.509 -3.088 -8.432 1.00 94.56 135 ALA A O 1
ATOM 1118 N N . HIS A 1 136 ? 11.857 -5.228 -8.558 1.00 92.56 136 HIS A N 1
ATOM 1119 C CA . HIS A 1 136 ? 13.204 -5.784 -8.356 1.00 92.56 136 HIS A CA 1
ATOM 1120 C C . HIS A 1 136 ? 14.158 -5.559 -9.541 1.00 92.56 136 HIS A C 1
ATOM 1122 O O . HIS A 1 136 ? 15.378 -5.697 -9.416 1.00 92.56 136 HIS A O 1
ATOM 1128 N N . ALA A 1 137 ? 13.633 -5.198 -10.712 1.00 90.62 137 ALA A N 1
ATOM 1129 C CA . ALA A 1 137 ? 14.429 -4.708 -11.826 1.00 90.62 137 ALA A CA 1
ATOM 1130 C C . ALA A 1 137 ? 14.870 -3.246 -11.628 1.00 90.62 137 ALA A C 1
ATOM 1132 O O . ALA A 1 137 ? 15.639 -2.747 -12.440 1.00 90.62 137 ALA A O 1
ATOM 1133 N N . GLY A 1 138 ? 14.476 -2.563 -10.547 1.00 91.88 138 GLY A N 1
ATOM 1134 C CA . GLY A 1 138 ? 14.822 -1.154 -10.315 1.00 91.88 138 GLY A CA 1
ATOM 1135 C C . GLY A 1 138 ? 14.129 -0.200 -11.295 1.00 91.88 138 GLY A C 1
ATOM 1136 O O . GLY A 1 138 ? 14.588 0.919 -11.507 1.00 91.88 138 GLY A O 1
ATOM 1137 N N . LEU A 1 139 ? 13.033 -0.651 -11.915 1.00 94.25 139 LEU A N 1
ATOM 1138 C CA . LEU A 1 139 ? 12.305 0.079 -12.955 1.00 94.25 139 LEU A CA 1
ATOM 1139 C C . LEU A 1 139 ? 11.053 0.783 -12.415 1.00 94.25 139 LEU A C 1
ATOM 1141 O O . LEU A 1 139 ? 10.210 1.215 -13.193 1.00 94.25 139 LEU A O 1
ATOM 1145 N N . VAL A 1 140 ? 10.905 0.912 -11.095 1.00 94.69 140 VAL A N 1
ATOM 1146 C CA . VAL A 1 140 ? 9.790 1.644 -10.475 1.00 94.69 140 VAL A CA 1
ATOM 1147 C C . VAL A 1 140 ? 10.286 2.990 -9.956 1.00 94.69 140 VAL A C 1
ATOM 1149 O O . VAL A 1 140 ? 11.203 3.074 -9.141 1.00 94.69 140 VAL A O 1
ATOM 1152 N N . LYS A 1 141 ? 9.679 4.074 -10.435 1.00 94.12 141 LYS A N 1
ATOM 1153 C CA . LYS A 1 141 ? 9.896 5.434 -9.932 1.00 94.12 141 LYS A CA 1
ATOM 1154 C C . LYS A 1 141 ? 9.078 5.667 -8.669 1.00 94.12 141 LYS A C 1
ATOM 1156 O O . LYS A 1 141 ? 7.956 5.184 -8.571 1.00 94.12 141 LYS A O 1
ATOM 1161 N N . ASN A 1 142 ? 9.643 6.434 -7.735 1.00 93.06 142 ASN A N 1
ATOM 1162 C CA . ASN A 1 142 ? 9.017 6.799 -6.460 1.00 93.06 142 ASN A CA 1
ATOM 1163 C C . ASN A 1 142 ? 8.571 5.592 -5.625 1.00 93.06 142 ASN A C 1
ATOM 1165 O O . ASN A 1 142 ? 7.618 5.690 -4.862 1.00 93.06 142 ASN A O 1
ATOM 1169 N N . GLU A 1 143 ? 9.260 4.458 -5.756 1.00 92.69 143 GLU A N 1
ATOM 1170 C CA . GLU A 1 143 ? 8.891 3.208 -5.088 1.00 92.69 143 GLU A CA 1
ATOM 1171 C C . GLU A 1 143 ? 8.786 3.362 -3.558 1.00 92.69 143 GLU A C 1
ATOM 1173 O O . GLU A 1 143 ? 8.001 2.682 -2.916 1.00 92.69 143 GLU A O 1
ATOM 1178 N N . GLU A 1 144 ? 9.543 4.278 -2.952 1.00 90.31 144 GLU A N 1
ATOM 1179 C CA . GLU A 1 144 ? 9.497 4.543 -1.503 1.00 90.31 144 GLU A CA 1
ATOM 1180 C C . GLU A 1 144 ? 8.248 5.313 -1.056 1.00 90.31 144 GLU A C 1
ATOM 1182 O O . GLU A 1 144 ? 7.916 5.317 0.129 1.00 90.31 144 GLU A O 1
ATOM 1187 N N . GLN A 1 145 ? 7.555 5.954 -1.998 1.00 93.38 145 GLN A N 1
ATOM 1188 C CA . GLN A 1 145 ? 6.338 6.717 -1.753 1.00 93.38 145 GLN A CA 1
ATOM 1189 C C . GLN A 1 145 ? 5.092 5.834 -1.886 1.00 93.38 145 GLN A C 1
ATOM 1191 O O . GLN A 1 145 ? 5.166 4.628 -2.136 1.00 93.38 145 GLN A O 1
ATOM 1196 N N . VAL A 1 146 ? 3.916 6.445 -1.726 1.00 92.81 146 VAL A N 1
ATOM 1197 C CA . VAL A 1 146 ? 2.634 5.751 -1.879 1.00 92.81 146 VAL A CA 1
ATOM 1198 C C . VAL A 1 146 ? 2.482 5.165 -3.290 1.00 92.81 146 VAL A C 1
ATOM 1200 O O . VAL A 1 146 ? 2.865 5.829 -4.259 1.00 92.81 146 VAL A O 1
ATOM 1203 N N . PRO A 1 147 ? 1.873 3.969 -3.443 1.00 94.25 147 PRO A N 1
ATOM 1204 C CA . PRO A 1 147 ? 1.758 3.312 -4.743 1.00 94.25 147 PRO A CA 1
ATOM 1205 C C . PRO A 1 147 ? 1.119 4.165 -5.835 1.00 94.25 147 PRO A C 1
ATOM 1207 O O . PRO A 1 147 ? 1.511 4.047 -6.985 1.00 94.25 147 PRO A O 1
ATOM 1210 N N . ALA A 1 148 ? 0.211 5.081 -5.485 1.00 94.12 148 ALA A N 1
ATOM 1211 C CA . ALA A 1 148 ? -0.419 6.008 -6.427 1.00 94.12 148 ALA A CA 1
ATOM 1212 C C . ALA A 1 148 ? 0.575 6.881 -7.222 1.00 94.12 148 ALA A C 1
ATOM 1214 O O . ALA A 1 148 ? 0.244 7.334 -8.313 1.00 94.12 148 ALA A O 1
ATOM 1215 N N . LEU A 1 149 ? 1.783 7.108 -6.696 1.00 95.62 149 LEU A N 1
ATOM 1216 C CA . LEU A 1 149 ? 2.826 7.927 -7.326 1.00 95.62 149 LEU A CA 1
ATOM 1217 C C . LEU A 1 149 ? 3.853 7.096 -8.107 1.00 95.62 149 LEU A C 1
ATOM 1219 O O . LEU A 1 149 ? 4.850 7.637 -8.600 1.00 95.62 149 LEU A O 1
ATOM 1223 N N . TRP A 1 150 ? 3.638 5.783 -8.199 1.00 96.31 150 TRP A N 1
ATOM 1224 C CA . TRP A 1 150 ? 4.544 4.880 -8.889 1.00 96.31 150 TRP A CA 1
ATOM 1225 C C . TRP A 1 150 ? 4.353 4.956 -10.399 1.00 96.31 150 TRP A C 1
ATOM 1227 O O . TRP A 1 150 ? 3.248 5.077 -10.920 1.00 96.31 150 TRP A O 1
ATOM 1237 N N . SER A 1 151 ? 5.458 4.852 -11.121 1.00 95.56 151 SER A N 1
ATOM 1238 C CA . SER A 1 151 ? 5.463 4.753 -12.581 1.00 95.56 151 SER A CA 1
ATOM 1239 C C . SER A 1 151 ? 6.632 3.892 -13.035 1.00 95.56 151 SER A C 1
ATOM 1241 O O . SER A 1 151 ? 7.603 3.708 -12.297 1.00 95.56 151 SER A O 1
ATOM 1243 N N . VAL A 1 152 ? 6.526 3.329 -14.236 1.00 94.81 152 VAL A N 1
ATOM 1244 C CA . VAL A 1 152 ? 7.608 2.538 -14.826 1.00 94.81 152 VAL A CA 1
ATOM 1245 C C . VAL A 1 152 ? 8.655 3.483 -15.414 1.00 94.81 152 VAL A C 1
ATOM 1247 O O . VAL A 1 152 ? 8.314 4.420 -16.134 1.00 94.81 152 VAL A O 1
ATOM 1250 N N . LYS A 1 153 ? 9.928 3.240 -15.102 1.00 92.94 153 LYS A N 1
ATOM 1251 C CA . LYS A 1 153 ? 11.076 3.873 -15.755 1.00 92.94 153 LYS A CA 1
ATOM 1252 C C . LYS A 1 153 ? 11.489 3.046 -16.970 1.00 92.94 153 LYS A C 1
ATOM 1254 O O . LYS A 1 153 ? 11.399 1.821 -16.942 1.00 92.94 153 LYS A O 1
ATOM 1259 N N . THR A 1 154 ? 11.976 3.714 -18.008 1.00 90.12 154 THR A N 1
ATOM 1260 C CA . THR A 1 154 ? 12.546 3.067 -19.200 1.00 90.12 154 THR A CA 1
ATOM 1261 C C . THR A 1 154 ? 13.888 2.409 -18.903 1.00 90.12 154 THR A C 1
ATOM 1263 O O . THR A 1 154 ? 14.169 1.329 -19.415 1.00 90.12 154 THR A O 1
ATOM 1266 N N . GLU A 1 155 ? 14.690 3.029 -18.038 1.00 88.62 155 GLU A N 1
ATOM 1267 C CA . GLU A 1 155 ? 16.036 2.575 -17.708 1.00 88.62 155 GLU A CA 1
ATOM 1268 C C . GLU A 1 155 ? 16.217 2.376 -16.204 1.00 88.62 155 GLU A C 1
ATOM 1270 O O . GLU A 1 155 ? 15.609 3.056 -15.369 1.00 88.62 155 GLU A O 1
ATOM 1275 N N . ARG A 1 156 ? 17.078 1.412 -15.866 1.00 87.81 156 ARG A N 1
ATOM 1276 C CA . ARG A 1 156 ? 17.510 1.159 -14.494 1.00 87.81 156 ARG A CA 1
ATOM 1277 C C . ARG A 1 156 ? 18.563 2.190 -14.102 1.00 87.81 156 ARG A C 1
ATOM 1279 O O . ARG A 1 156 ? 19.573 2.338 -14.783 1.00 87.81 156 ARG A O 1
ATOM 1286 N N . ASP A 1 157 ? 18.378 2.789 -12.932 1.00 87.50 157 ASP A N 1
ATOM 1287 C CA . ASP A 1 157 ? 19.416 3.581 -12.280 1.00 87.50 157 ASP A CA 1
ATOM 1288 C C . ASP A 1 157 ? 20.389 2.653 -11.537 1.00 87.50 157 ASP A C 1
ATOM 1290 O O . ASP A 1 157 ? 20.019 1.985 -10.568 1.00 87.50 157 ASP A O 1
ATOM 1294 N N . TRP A 1 158 ? 21.631 2.573 -12.015 1.00 84.88 158 TRP A N 1
ATOM 1295 C CA . TRP A 1 158 ? 22.687 1.760 -11.403 1.00 84.88 158 TRP A CA 1
ATOM 1296 C C . TRP A 1 158 ? 23.308 2.401 -10.162 1.00 84.88 158 TRP A C 1
ATOM 1298 O O . TRP A 1 158 ? 23.920 1.691 -9.361 1.00 84.88 158 TRP A O 1
ATOM 1308 N N . ASN A 1 159 ? 23.144 3.714 -9.992 1.00 85.94 159 ASN A N 1
ATOM 1309 C CA . ASN A 1 159 ? 23.631 4.435 -8.824 1.00 85.94 159 ASN A CA 1
ATOM 1310 C C . ASN A 1 159 ? 22.660 4.322 -7.636 1.00 85.94 159 ASN A C 1
ATOM 1312 O O . ASN A 1 159 ? 23.047 4.558 -6.492 1.00 85.94 159 ASN A O 1
ATOM 1316 N N . ASP A 1 160 ? 21.418 3.896 -7.888 1.00 85.81 160 ASP A N 1
ATOM 1317 C CA . ASP A 1 160 ? 20.450 3.599 -6.838 1.00 85.81 160 ASP A CA 1
ATOM 1318 C C . ASP A 1 160 ? 20.918 2.421 -5.964 1.00 85.81 160 ASP A C 1
ATOM 1320 O O . ASP A 1 160 ? 21.271 1.330 -6.433 1.00 85.81 160 ASP A O 1
ATOM 1324 N N . TYR A 1 161 ? 20.877 2.627 -4.648 1.00 85.50 161 TYR A N 1
ATOM 1325 C CA . TYR A 1 161 ? 21.278 1.630 -3.664 1.00 85.50 161 TYR A CA 1
ATOM 1326 C C . TYR A 1 161 ? 20.438 0.348 -3.786 1.00 85.50 161 TYR A C 1
ATOM 1328 O O . TYR A 1 161 ? 20.950 -0.754 -3.560 1.00 85.50 161 TYR A O 1
ATOM 1336 N N . LYS A 1 162 ? 19.164 0.464 -4.186 1.00 84.38 162 LYS A N 1
ATOM 1337 C CA . LYS A 1 162 ? 18.265 -0.686 -4.351 1.00 84.38 162 LYS A CA 1
ATOM 1338 C C . LYS A 1 162 ? 18.699 -1.594 -5.487 1.00 84.38 162 LYS A C 1
ATOM 1340 O O . LYS A 1 162 ? 18.730 -2.810 -5.303 1.00 84.38 162 LYS A O 1
ATOM 1345 N N . SER A 1 163 ? 19.108 -1.014 -6.617 1.00 83.12 163 SER A N 1
ATOM 1346 C CA . SER A 1 163 ? 19.627 -1.758 -7.767 1.00 83.12 163 SER A CA 1
ATOM 1347 C C . SER A 1 163 ? 20.827 -2.619 -7.374 1.00 83.12 163 SER A C 1
ATOM 1349 O O . SER A 1 163 ? 20.917 -3.780 -7.776 1.00 83.12 163 SER A O 1
ATOM 1351 N N . ARG A 1 164 ? 21.717 -2.089 -6.524 1.00 84.50 164 ARG A N 1
ATOM 1352 C CA . ARG A 1 164 ? 22.876 -2.828 -6.000 1.00 84.50 164 ARG A CA 1
ATOM 1353 C C . ARG A 1 164 ? 22.452 -3.984 -5.092 1.00 84.50 164 ARG A C 1
ATOM 1355 O O . ARG A 1 164 ? 22.941 -5.100 -5.265 1.00 84.50 164 ARG A O 1
ATOM 1362 N N . VAL A 1 165 ? 21.521 -3.746 -4.166 1.00 85.50 165 VAL A N 1
ATOM 1363 C CA . VAL A 1 165 ? 21.010 -4.793 -3.262 1.00 85.50 165 VAL A CA 1
ATOM 1364 C C . VAL A 1 165 ? 20.274 -5.894 -4.019 1.00 85.50 165 VAL A C 1
ATOM 1366 O O . VAL A 1 165 ? 20.500 -7.067 -3.735 1.00 85.50 165 VAL A O 1
ATOM 1369 N N . ASP A 1 166 ? 19.446 -5.556 -5.007 1.00 85.44 166 ASP A N 1
ATOM 1370 C CA . ASP A 1 166 ? 18.708 -6.547 -5.799 1.00 85.44 166 ASP A CA 1
ATOM 1371 C C . ASP A 1 166 ? 19.649 -7.470 -6.590 1.00 85.44 166 ASP A C 1
ATOM 1373 O O . ASP A 1 166 ? 19.385 -8.667 -6.714 1.00 85.44 166 ASP A O 1
ATOM 1377 N N . VAL A 1 167 ? 20.776 -6.948 -7.086 1.00 84.62 167 VAL A N 1
ATOM 1378 C CA . VAL A 1 167 ? 21.816 -7.767 -7.732 1.00 84.62 167 VAL A CA 1
ATOM 1379 C C . VAL A 1 167 ? 22.510 -8.682 -6.722 1.00 84.62 167 VAL A C 1
ATOM 1381 O O . VAL A 1 167 ? 22.743 -9.849 -7.028 1.00 84.62 167 VAL A O 1
ATOM 1384 N N . MET A 1 168 ? 22.822 -8.184 -5.523 1.00 80.81 168 MET A N 1
ATOM 1385 C CA . MET A 1 168 ? 23.475 -8.984 -4.480 1.00 80.81 168 MET A CA 1
ATOM 1386 C C . MET A 1 168 ? 22.578 -10.114 -3.972 1.00 80.81 168 MET A C 1
ATOM 1388 O O . MET A 1 168 ? 23.043 -11.240 -3.841 1.00 80.81 168 MET A O 1
ATOM 1392 N N . VAL A 1 169 ? 21.297 -9.836 -3.720 1.00 75.38 169 VAL A N 1
ATOM 1393 C CA . VAL A 1 169 ? 20.348 -10.828 -3.189 1.00 75.38 169 VAL A CA 1
ATOM 1394 C C . VAL A 1 169 ? 20.054 -11.934 -4.204 1.00 75.38 169 VAL A C 1
ATOM 1396 O O . VAL A 1 169 ? 19.820 -13.057 -3.791 1.00 75.38 169 VAL A O 1
ATOM 1399 N N . LYS A 1 170 ? 20.107 -11.658 -5.514 1.00 69.94 170 LYS A N 1
ATOM 1400 C CA . LYS A 1 170 ? 19.936 -12.688 -6.558 1.00 69.94 170 LYS A CA 1
ATOM 1401 C C . LYS A 1 170 ? 21.109 -13.668 -6.684 1.00 69.94 170 LYS A C 1
ATOM 1403 O O . LYS A 1 170 ? 20.959 -14.675 -7.366 1.00 69.94 170 LYS A O 1
ATOM 1408 N N . ARG A 1 171 ? 22.282 -13.347 -6.126 1.00 59.19 171 ARG A N 1
ATOM 1409 C CA . ARG A 1 171 ? 23.490 -14.187 -6.228 1.00 59.19 171 ARG A CA 1
ATOM 1410 C C . ARG A 1 171 ? 23.563 -15.294 -5.171 1.00 59.19 171 ARG A C 1
ATOM 1412 O O . ARG A 1 171 ? 24.448 -16.136 -5.280 1.00 59.19 171 ARG A O 1
ATOM 1419 N N . TYR A 1 172 ? 22.671 -15.275 -4.184 1.00 44.19 172 TYR A N 1
ATOM 1420 C CA . TYR A 1 172 ? 22.566 -16.252 -3.099 1.00 44.19 172 TYR A CA 1
ATOM 1421 C C . TYR A 1 172 ? 21.200 -16.934 -3.144 1.00 44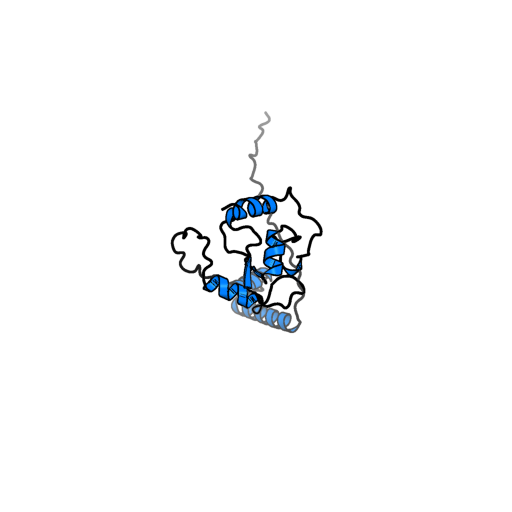.19 172 TYR A C 1
ATOM 1423 O O . TYR A 1 172 ? 21.123 -18.090 -2.680 1.00 44.19 172 TYR A O 1
#

Nearest PDB structures (foldseek):
  8zp7-assembly1_B  TM=4.059E-01  e=5.434E-02  Candidatus Cloacimonetes bacterium ADurb.Bin088

Mean predicted aligned error: 17.16 Å

Secondary structure (DSSP, 8-state):
-------PPPP---------------HHHHHHHHHHHHHHHHHHTSPPPHHHHHHHHHHHS-----------S-----SSPPHHHHHHHHHHTTTB--STT--SBP-EEE-SS-HHHH---TT-EEE-HHHHHHHHTT-EETTTS-GGG-EE-SS--SSSHHHHHHHHHTT-